Protein AF-A0A2H0DFJ1-F1 (afdb_monomer)

Secondary structure (DSSP, 8-state):
------SSPP-TTTHHHHHHHHHHHHHHHHHHHHHHHHSS--TTS--S-HHHHHHHHHHHHHHHHHHHHHHHHHHHHT-

pLDDT: mean 72.93, std 12.31, range [41.59, 93.12]

Structure (mmCIF, N/CA/C/O backbone):
data_AF-A0A2H0DFJ1-F1
#
_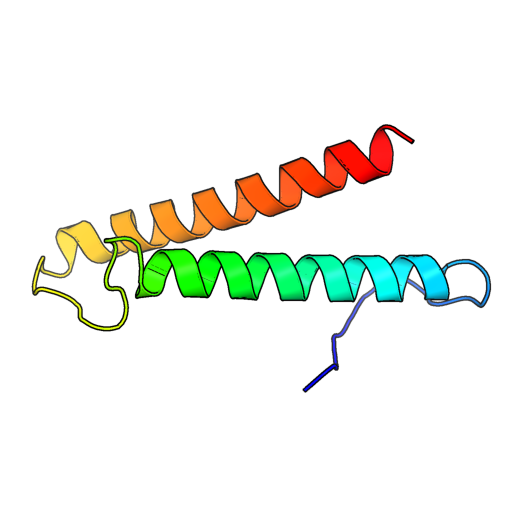entry.id   AF-A0A2H0DFJ1-F1
#
loop_
_atom_site.group_PDB
_atom_site.id
_atom_site.type_symbol
_atom_site.label_atom_id
_atom_site.label_alt_id
_atom_site.label_comp_id
_atom_site.label_asym_id
_atom_site.label_entity_id
_atom_site.label_seq_id
_atom_site.pdbx_PDB_ins_code
_atom_site.Cartn_x
_atom_site.Cartn_y
_atom_site.Cartn_z
_atom_site.occupancy
_atom_site.B_iso_or_equiv
_atom_site.auth_seq_id
_atom_site.auth_comp_id
_atom_site.auth_asym_id
_atom_site.auth_atom_id
_atom_site.pdbx_PDB_model_num
ATOM 1 N N . MET A 1 1 ? -15.694 -0.945 -4.599 1.00 46.62 1 MET A N 1
ATOM 2 C CA . MET A 1 1 ? -15.536 -2.292 -4.012 1.00 46.62 1 MET A CA 1
ATOM 3 C C . MET A 1 1 ? -14.615 -2.129 -2.805 1.00 46.62 1 MET A C 1
ATOM 5 O O . MET A 1 1 ? -13.467 -1.777 -3.009 1.00 46.62 1 MET A O 1
ATOM 9 N N . ASN A 1 2 ? -15.134 -2.216 -1.573 1.00 62.91 2 ASN A N 1
ATOM 10 C CA . ASN A 1 2 ? -14.395 -1.906 -0.328 1.00 62.91 2 ASN A CA 1
ATOM 11 C C . ASN A 1 2 ? -14.411 -3.114 0.625 1.00 62.91 2 ASN A C 1
ATOM 13 O O . ASN A 1 2 ? -14.807 -2.989 1.779 1.00 62.91 2 ASN A O 1
ATOM 17 N N . SER A 1 3 ? -14.079 -4.300 0.122 1.00 75.12 3 SER A N 1
ATOM 18 C CA . SER A 1 3 ? -14.017 -5.520 0.931 1.00 75.12 3 SER A CA 1
ATOM 19 C C . SER A 1 3 ? -12.599 -6.078 0.878 1.00 75.12 3 SER A C 1
ATOM 21 O O . SER A 1 3 ? -11.983 -6.084 -0.187 1.00 75.12 3 SER A O 1
ATOM 23 N N . TRP A 1 4 ? -12.075 -6.493 2.028 1.00 75.00 4 TRP A N 1
ATOM 24 C CA . TRP A 1 4 ? -10.792 -7.173 2.171 1.00 75.00 4 TRP A CA 1
ATOM 25 C C . TRP A 1 4 ? -10.906 -8.236 3.264 1.00 75.00 4 TRP A C 1
ATOM 27 O O . TRP A 1 4 ? -11.753 -8.137 4.152 1.00 75.00 4 TRP A O 1
ATOM 37 N N . VAL A 1 5 ? -10.047 -9.247 3.186 1.00 84.56 5 VAL A N 1
ATOM 38 C CA . VAL A 1 5 ? -9.968 -10.344 4.155 1.00 84.56 5 VAL A CA 1
ATOM 39 C C . VAL A 1 5 ? -8.704 -10.151 4.990 1.00 84.56 5 VAL A C 1
ATOM 41 O O . VAL A 1 5 ? -7.695 -9.670 4.476 1.00 84.56 5 VAL A O 1
ATOM 44 N N . THR A 1 6 ? -8.774 -10.457 6.283 1.00 86.19 6 THR A N 1
ATOM 45 C CA . THR A 1 6 ? -7.643 -10.368 7.215 1.00 86.19 6 THR A CA 1
ATOM 46 C C . THR A 1 6 ? -7.727 -11.495 8.235 1.00 86.19 6 THR A C 1
ATOM 48 O O . THR A 1 6 ? -8.824 -11.840 8.673 1.00 86.19 6 THR A O 1
ATOM 51 N N . ASP A 1 7 ? -6.573 -12.031 8.630 1.00 91.31 7 ASP A N 1
ATOM 52 C CA . ASP A 1 7 ? -6.446 -13.008 9.719 1.00 91.31 7 ASP A CA 1
ATOM 53 C C . ASP A 1 7 ? -6.391 -12.335 11.106 1.00 91.31 7 ASP A C 1
ATOM 55 O O . ASP A 1 7 ? -6.403 -13.001 12.141 1.00 91.31 7 ASP A O 1
ATOM 59 N N . ILE A 1 8 ? -6.338 -10.998 11.150 1.00 88.88 8 ILE A N 1
ATOM 60 C CA . ILE A 1 8 ? -6.339 -10.224 12.395 1.00 88.88 8 ILE A CA 1
ATOM 61 C C . ILE A 1 8 ? -7.749 -10.234 12.995 1.00 88.88 8 ILE A C 1
ATOM 63 O O . ILE A 1 8 ? -8.715 -9.812 12.356 1.00 88.88 8 ILE A O 1
ATOM 67 N N . MET A 1 9 ? -7.864 -10.657 14.257 1.00 91.56 9 MET A N 1
ATOM 68 C CA . MET A 1 9 ? -9.134 -10.633 14.981 1.00 91.56 9 MET A CA 1
ATOM 69 C C . MET A 1 9 ? -9.619 -9.190 15.174 1.00 91.56 9 MET A C 1
ATOM 71 O O . MET A 1 9 ? -8.929 -8.359 15.766 1.00 91.56 9 MET A O 1
ATOM 75 N N . LEU A 1 10 ? -10.825 -8.895 14.689 1.00 89.81 10 LEU A N 1
ATOM 76 C CA . LEU A 1 10 ? -11.419 -7.564 14.784 1.00 89.81 10 LEU A CA 1
ATOM 77 C C . LEU A 1 10 ? -12.110 -7.360 16.137 1.00 89.81 10 LEU A C 1
ATOM 79 O O . LEU A 1 10 ? -12.914 -8.185 16.571 1.00 89.81 10 LEU A O 1
ATOM 83 N N . SER A 1 11 ? -11.835 -6.225 16.771 1.00 92.25 11 SER A N 1
ATOM 84 C CA . SER A 1 11 ? -12.445 -5.774 18.021 1.00 92.25 11 SER A CA 1
ATOM 85 C C . SER A 1 11 ? -12.859 -4.301 17.909 1.00 92.25 11 SER A C 1
ATOM 87 O O . SER A 1 11 ? -12.487 -3.600 16.965 1.00 92.25 11 SER A O 1
ATOM 89 N N . LYS A 1 12 ? -13.653 -3.792 18.860 1.00 93.12 12 LYS A N 1
ATOM 90 C CA . LYS A 1 12 ? -14.104 -2.385 18.824 1.00 93.12 12 LYS A CA 1
ATOM 91 C C . LYS A 1 12 ? -12.946 -1.395 18.963 1.00 93.12 12 LYS A C 1
ATOM 93 O O . LYS A 1 12 ? -13.059 -0.256 18.516 1.00 93.12 12 LYS A O 1
ATOM 98 N N . GLU A 1 13 ? -11.854 -1.841 19.565 1.00 91.75 13 GLU A N 1
ATOM 99 C CA . GLU A 1 13 ? -10.660 -1.055 19.834 1.00 91.75 13 GLU A CA 1
ATOM 100 C C . GLU A 1 13 ? -9.783 -0.939 18.581 1.00 91.75 13 GLU A C 1
ATOM 102 O O . GLU A 1 1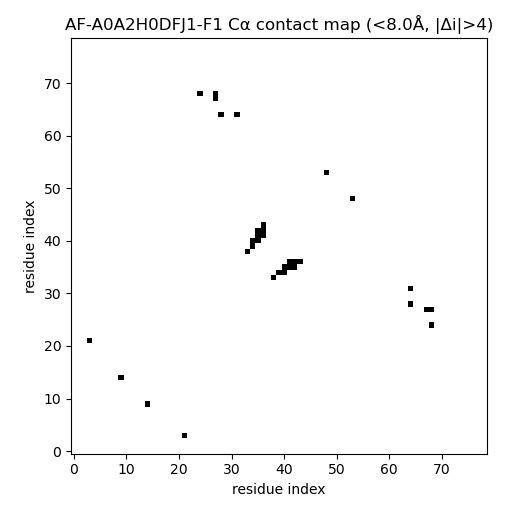3 ? -9.293 0.147 18.292 1.00 91.75 13 GLU A O 1
ATOM 107 N N . ASN A 1 14 ? -9.646 -2.013 17.790 1.00 88.81 14 ASN A N 1
ATOM 108 C CA . ASN A 1 14 ? -8.747 -2.041 16.629 1.00 88.81 14 ASN A CA 1
ATOM 109 C C . ASN A 1 14 ? -9.429 -1.742 15.281 1.00 88.81 14 ASN A C 1
ATOM 111 O O . ASN A 1 14 ? -8.751 -1.468 14.288 1.00 88.81 14 ASN A O 1
ATOM 115 N N . ILE A 1 15 ? -10.766 -1.756 15.222 1.00 90.00 15 ILE A N 1
ATOM 116 C CA . ILE A 1 15 ? -11.494 -1.626 13.953 1.00 90.00 15 ILE A CA 1
ATOM 117 C C . ILE A 1 15 ? -11.225 -0.289 13.251 1.00 90.00 15 ILE A C 1
ATOM 119 O O . ILE A 1 15 ? -11.154 -0.239 12.023 1.00 90.00 15 ILE A O 1
ATOM 123 N N . LYS A 1 16 ? -11.037 0.798 14.011 1.00 90.00 16 LYS A N 1
ATOM 124 C CA . LYS A 1 16 ? -10.733 2.122 13.445 1.00 90.00 16 LYS A CA 1
ATOM 125 C C . LYS A 1 16 ? -9.386 2.124 12.730 1.00 90.00 16 LYS A C 1
ATOM 127 O O . LYS A 1 16 ? -9.303 2.588 11.591 1.00 90.00 16 LYS A O 1
ATOM 132 N N . ASP A 1 17 ? -8.369 1.557 13.366 1.00 87.19 17 ASP A N 1
ATOM 133 C CA . ASP A 1 17 ? -7.026 1.473 12.797 1.00 87.19 17 ASP A CA 1
ATOM 134 C C . ASP A 1 17 ? -6.991 0.502 11.620 1.00 87.19 17 ASP A C 1
ATOM 136 O O . ASP A 1 17 ? -6.367 0.790 10.601 1.00 87.19 17 ASP A O 1
ATOM 140 N N . MET A 1 18 ? -7.765 -0.585 11.682 1.00 88.69 18 MET A N 1
ATOM 141 C CA . MET A 1 18 ? -7.877 -1.536 10.579 1.00 88.69 18 MET A CA 1
ATOM 142 C C . MET A 1 18 ? -8.525 -0.936 9.333 1.00 88.69 18 MET A C 1
ATOM 144 O O . MET A 1 18 ? -8.039 -1.138 8.218 1.00 88.69 18 MET A O 1
ATOM 148 N N . VAL A 1 19 ? -9.587 -0.146 9.501 1.00 88.00 19 VAL A N 1
ATOM 149 C CA . VAL A 1 19 ? -10.206 0.582 8.385 1.00 88.00 19 VAL A CA 1
ATOM 150 C C . VAL A 1 19 ? -9.244 1.625 7.818 1.00 88.00 19 VAL A C 1
ATOM 152 O O . VAL A 1 19 ? -9.143 1.759 6.596 1.00 88.00 19 VAL A O 1
ATOM 155 N N . ARG A 1 20 ? -8.502 2.338 8.675 1.00 86.94 20 ARG A N 1
ATOM 156 C CA . ARG A 1 20 ? -7.489 3.306 8.236 1.00 86.94 20 ARG A CA 1
ATOM 157 C C . ARG A 1 20 ? -6.380 2.626 7.435 1.00 86.94 20 ARG A C 1
ATOM 159 O O . ARG A 1 20 ? -6.078 3.085 6.337 1.00 86.94 20 ARG A O 1
ATOM 166 N N . ALA A 1 21 ? -5.848 1.510 7.925 1.00 84.50 21 ALA A N 1
ATOM 167 C CA . ALA A 1 21 ? -4.845 0.711 7.231 1.00 84.50 21 ALA A CA 1
ATOM 168 C C . ALA A 1 21 ? -5.355 0.212 5.868 1.00 84.50 21 ALA A C 1
ATOM 170 O O . ALA A 1 21 ? -4.674 0.388 4.859 1.00 84.50 21 ALA A O 1
ATOM 171 N N . GLY A 1 22 ? -6.583 -0.317 5.803 1.00 85.94 22 GLY A N 1
ATOM 172 C CA . GLY A 1 22 ? -7.201 -0.755 4.546 1.00 85.94 22 GLY A CA 1
ATOM 173 C C . GLY A 1 22 ? -7.356 0.378 3.523 1.00 85.94 22 GLY A C 1
ATOM 174 O O . GLY A 1 22 ? -7.071 0.196 2.339 1.00 85.94 22 GLY A O 1
ATOM 175 N N . ARG A 1 23 ? -7.740 1.580 3.975 1.00 86.12 23 ARG A N 1
ATOM 176 C CA . ARG A 1 23 ? -7.847 2.776 3.120 1.00 86.12 23 ARG A CA 1
ATOM 177 C C . ARG A 1 23 ? -6.487 3.294 2.663 1.00 86.12 23 ARG A C 1
ATOM 179 O O . ARG A 1 23 ? -6.368 3.693 1.507 1.00 86.12 23 ARG A O 1
ATOM 186 N N . CYS A 1 24 ? -5.483 3.272 3.537 1.00 83.88 24 CYS A N 1
ATOM 187 C CA . CYS A 1 24 ? -4.105 3.591 3.176 1.00 83.88 24 CYS A CA 1
ATOM 188 C C . CYS A 1 24 ? -3.594 2.623 2.107 1.00 83.88 24 CYS A C 1
ATOM 190 O O . CYS A 1 24 ? -3.147 3.088 1.065 1.00 83.88 24 CYS A O 1
ATOM 192 N N . ARG A 1 25 ? -3.759 1.306 2.297 1.00 83.69 25 ARG A N 1
ATOM 193 C CA . ARG A 1 25 ? -3.367 0.292 1.305 1.00 83.69 25 ARG A CA 1
ATOM 194 C C . ARG A 1 25 ? -4.013 0.545 -0.055 1.00 83.69 25 ARG A C 1
ATOM 196 O O . ARG A 1 25 ? -3.308 0.618 -1.054 1.00 83.69 25 ARG A O 1
ATOM 203 N N . TRP A 1 26 ? -5.329 0.762 -0.081 1.00 84.75 26 TRP A N 1
ATOM 204 C CA . TRP A 1 26 ? -6.045 1.062 -1.323 1.00 84.75 26 TRP A CA 1
ATOM 205 C C . TRP A 1 26 ? -5.518 2.325 -2.013 1.00 84.75 26 TRP A C 1
ATOM 207 O O . TRP A 1 26 ? -5.347 2.337 -3.228 1.00 84.75 26 TRP A O 1
ATOM 217 N N . LYS A 1 27 ? -5.240 3.390 -1.248 1.00 82.75 27 LYS A N 1
ATOM 218 C CA . LYS A 1 27 ? -4.713 4.641 -1.802 1.00 82.75 27 LYS A CA 1
ATOM 219 C C . LYS A 1 27 ? -3.325 4.444 -2.419 1.00 82.75 27 LYS A C 1
ATOM 221 O O . LYS A 1 27 ? -3.114 4.914 -3.531 1.00 82.75 27 LYS A O 1
ATOM 226 N N . ILE A 1 28 ? -2.425 3.725 -1.743 1.00 79.31 28 ILE A N 1
ATOM 227 C CA . ILE A 1 28 ? -1.091 3.394 -2.273 1.00 79.31 28 ILE A CA 1
ATOM 228 C C . ILE A 1 28 ? -1.217 2.590 -3.562 1.00 79.31 28 ILE A C 1
ATOM 230 O O . ILE A 1 28 ? -0.570 2.926 -4.546 1.00 79.31 28 ILE A O 1
ATOM 234 N N . GLU A 1 29 ? -2.037 1.534 -3.557 1.00 77.19 29 GLU A N 1
ATOM 235 C CA . GLU A 1 29 ? -2.245 0.691 -4.734 1.00 77.19 29 GLU A CA 1
ATOM 236 C C . GLU A 1 29 ? -2.728 1.539 -5.907 1.00 77.19 29 GLU A C 1
ATOM 238 O O . GLU A 1 29 ? -2.135 1.478 -6.978 1.00 77.19 29 GLU A O 1
ATOM 243 N N . ASN A 1 30 ? -3.723 2.402 -5.698 1.00 81.50 30 ASN A N 1
ATOM 244 C CA . ASN A 1 30 ? -4.240 3.264 -6.757 1.00 81.50 30 ASN A CA 1
ATOM 245 C C . ASN A 1 30 ? -3.242 4.321 -7.245 1.00 81.50 30 ASN A C 1
ATOM 247 O O . ASN A 1 30 ? -3.146 4.546 -8.448 1.00 81.50 30 ASN A O 1
ATOM 251 N N . GLU A 1 31 ? -2.514 4.991 -6.350 1.00 81.81 31 GLU A N 1
ATOM 252 C CA . GLU A 1 31 ? -1.508 5.987 -6.746 1.00 81.81 31 GLU A CA 1
ATOM 253 C C . GLU A 1 31 ? -0.328 5.328 -7.468 1.00 81.81 31 GLU A C 1
ATOM 255 O O . GLU A 1 31 ? 0.155 5.858 -8.471 1.00 81.81 31 GLU A O 1
ATOM 260 N N . CYS A 1 32 ? 0.082 4.138 -7.023 1.00 72.75 32 CYS A N 1
ATOM 261 C CA . CYS A 1 32 ? 1.074 3.317 -7.703 1.00 72.75 32 CYS A CA 1
ATOM 262 C C . CYS A 1 32 ? 0.567 2.896 -9.087 1.00 72.75 32 CYS A C 1
ATOM 264 O O . CYS A 1 32 ? 1.218 3.213 -10.074 1.00 72.75 32 CYS A O 1
ATOM 266 N N . PHE A 1 33 ? -0.626 2.304 -9.201 1.00 73.06 33 PHE A N 1
ATOM 267 C CA . PHE A 1 33 ? -1.218 1.952 -10.496 1.00 73.06 33 PHE A CA 1
ATOM 268 C C . PHE A 1 33 ? -1.324 3.159 -11.429 1.00 73.06 33 PHE A C 1
ATOM 270 O O . PHE A 1 33 ? -0.972 3.050 -12.598 1.00 73.06 33 PHE A O 1
ATOM 277 N N . ASN A 1 34 ? -1.743 4.324 -10.930 1.00 78.25 34 ASN A N 1
ATOM 278 C CA . ASN A 1 34 ? -1.798 5.540 -11.740 1.00 78.25 34 ASN A CA 1
ATOM 279 C C . ASN A 1 34 ? -0.414 6.010 -12.195 1.00 78.25 34 ASN A C 1
ATOM 281 O O . ASN A 1 34 ? -0.292 6.482 -13.322 1.00 78.25 34 ASN A O 1
ATOM 285 N N . THR A 1 35 ? 0.609 5.877 -11.351 1.00 75.50 35 THR A N 1
ATOM 286 C CA . THR A 1 35 ? 2.003 6.200 -11.690 1.00 75.50 35 THR A CA 1
ATOM 287 C C . THR A 1 35 ? 2.525 5.253 -12.765 1.00 75.50 35 THR A C 1
ATOM 289 O O . THR A 1 35 ? 3.058 5.696 -13.777 1.00 75.50 35 THR A O 1
ATOM 292 N N . LEU A 1 36 ? 2.297 3.953 -12.597 1.00 68.62 36 LEU A N 1
ATOM 293 C CA . LEU A 1 36 ? 2.717 2.934 -13.555 1.00 68.62 36 LEU A CA 1
ATOM 294 C C . LEU A 1 36 ? 2.017 3.073 -14.907 1.00 68.62 36 LEU A C 1
ATOM 296 O O . LEU A 1 36 ? 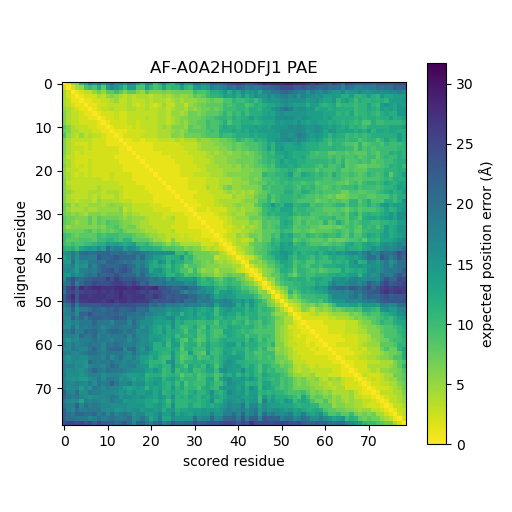2.618 2.813 -15.943 1.00 68.62 36 LEU A O 1
ATOM 300 N N . LYS A 1 37 ? 0.755 3.500 -14.902 1.00 67.31 37 LYS A N 1
ATOM 301 C CA . LYS A 1 37 ? -0.015 3.722 -16.124 1.00 67.31 37 LYS A CA 1
ATOM 302 C C . LYS A 1 37 ? 0.340 5.031 -16.820 1.00 67.31 37 LYS A C 1
ATOM 304 O O . LYS A 1 37 ? 0.472 5.033 -18.026 1.00 67.31 37 LYS A O 1
ATOM 309 N N . ASN A 1 38 ? 0.493 6.134 -16.080 1.00 71.31 38 ASN A N 1
ATOM 310 C CA . ASN A 1 38 ? 0.495 7.478 -16.678 1.00 71.31 38 ASN A CA 1
ATOM 311 C C . ASN A 1 38 ? 1.810 8.260 -16.520 1.00 71.31 38 ASN A C 1
ATOM 313 O O . ASN A 1 38 ? 1.936 9.337 -17.096 1.00 71.31 38 ASN A O 1
ATOM 317 N N . GLN A 1 39 ? 2.777 7.792 -15.722 1.00 65.44 39 GLN A N 1
ATOM 318 C CA . GLN A 1 39 ? 4.048 8.499 -15.479 1.00 65.44 39 GLN A CA 1
ATOM 319 C C . GLN A 1 39 ? 5.257 7.797 -16.118 1.00 65.44 39 GLN A C 1
ATOM 321 O O . GLN A 1 39 ? 6.347 7.781 -15.550 1.00 65.44 39 GLN A O 1
ATOM 326 N N . GLY A 1 40 ? 5.076 7.241 -17.320 1.00 58.59 40 GLY A N 1
ATOM 327 C CA . GLY A 1 40 ? 6.184 6.816 -18.187 1.00 58.59 40 GLY A CA 1
ATOM 328 C C . GLY A 1 40 ? 6.542 5.331 -18.159 1.00 58.59 40 GLY A C 1
ATOM 329 O O . GLY A 1 40 ? 7.495 4.947 -18.825 1.00 58.59 40 GLY A O 1
ATOM 330 N N . TYR A 1 41 ? 5.796 4.501 -17.424 1.00 58.66 41 TYR A N 1
ATOM 331 C CA . TYR A 1 41 ? 5.906 3.039 -17.532 1.00 58.66 41 TYR A CA 1
ATOM 332 C C . TYR A 1 41 ? 4.884 2.423 -18.496 1.00 58.66 41 TYR A C 1
ATOM 334 O O . TYR A 1 41 ? 5.052 1.257 -18.839 1.00 58.66 41 TYR A O 1
ATOM 342 N N . ASP A 1 42 ? 3.845 3.179 -18.884 1.00 64.38 42 ASP A N 1
ATOM 343 C CA . ASP A 1 42 ? 2.803 2.819 -19.861 1.00 64.38 42 ASP A CA 1
ATOM 344 C C . ASP A 1 42 ? 2.375 1.342 -19.803 1.00 64.38 42 ASP A C 1
ATOM 346 O O . ASP A 1 42 ? 2.154 0.694 -20.815 1.00 64.38 42 ASP A O 1
ATOM 350 N N . ILE A 1 43 ? 2.209 0.779 -18.597 1.00 63.84 43 ILE A N 1
ATOM 351 C CA . ILE A 1 43 ? 1.974 -0.670 -18.416 1.00 63.84 43 ILE A CA 1
ATOM 352 C C . ILE A 1 43 ? 0.671 -1.184 -19.058 1.00 63.84 43 ILE A C 1
ATOM 354 O O . ILE A 1 43 ? 0.414 -2.387 -19.057 1.00 63.84 43 ILE A O 1
ATOM 358 N N . GLU A 1 44 ? -0.183 -0.282 -19.553 1.00 61.72 44 GLU A N 1
ATOM 359 C CA . GLU A 1 44 ? -1.361 -0.626 -20.354 1.00 61.72 44 GLU A CA 1
ATOM 360 C C . GLU A 1 44 ? -0.991 -1.084 -21.773 1.00 61.72 44 GLU A C 1
ATOM 362 O O . GLU A 1 44 ? -1.786 -1.772 -22.412 1.00 61.72 44 GLU A O 1
ATOM 367 N N . HIS A 1 45 ? 0.209 -0.746 -22.249 1.00 59.84 45 HIS A N 1
ATOM 368 C CA . HIS A 1 45 ? 0.797 -1.222 -23.492 1.00 59.84 45 HIS A CA 1
ATOM 369 C C . HIS A 1 45 ? 2.157 -1.865 -23.212 1.00 59.84 45 HIS A C 1
ATOM 371 O O . HIS A 1 45 ? 3.103 -1.246 -22.741 1.00 59.84 45 HIS A O 1
ATOM 377 N N . ASN A 1 46 ? 2.275 -3.154 -23.524 1.00 57.62 46 ASN A N 1
ATOM 378 C CA . ASN A 1 46 ? 3.588 -3.775 -23.599 1.00 57.62 46 ASN A CA 1
ATOM 379 C C . ASN A 1 46 ? 4.214 -3.346 -24.933 1.00 57.62 46 ASN A C 1
ATOM 381 O O . ASN A 1 46 ? 3.861 -3.915 -25.965 1.00 57.62 46 ASN A O 1
ATOM 385 N N . ASP A 1 47 ? 5.131 -2.373 -24.917 1.00 57.78 47 ASP A N 1
ATOM 386 C CA . ASP A 1 47 ? 5.857 -1.856 -26.099 1.00 57.78 47 ASP A CA 1
ATOM 387 C C . ASP A 1 47 ? 6.766 -2.896 -26.801 1.00 57.78 47 ASP A C 1
ATOM 389 O O . ASP A 1 47 ? 7.625 -2.566 -27.617 1.00 57.78 47 ASP A O 1
ATOM 393 N N . GLY A 1 48 ? 6.574 -4.190 -26.531 1.00 51.44 48 GLY A N 1
ATOM 394 C CA . GLY A 1 48 ? 7.165 -5.266 -27.317 1.00 51.44 48 GLY A CA 1
ATOM 395 C C . GLY A 1 48 ? 8.600 -5.615 -26.932 1.00 51.44 48 GLY A C 1
ATOM 396 O O . GLY A 1 48 ? 9.333 -6.144 -27.761 1.00 51.44 48 GLY A O 1
ATOM 397 N N . HIS A 1 49 ? 9.009 -5.409 -25.676 1.00 57.16 49 HIS A N 1
ATOM 398 C CA . HIS A 1 49 ? 10.355 -5.771 -25.197 1.00 57.16 49 HIS A CA 1
ATOM 399 C C . HIS A 1 49 ? 10.630 -7.289 -25.066 1.00 57.16 49 HIS A C 1
ATOM 401 O O . HIS A 1 49 ? 11.665 -7.678 -24.522 1.00 57.16 49 HIS A O 1
ATOM 407 N N . GLY A 1 50 ? 9.743 -8.150 -25.579 1.00 57.97 50 GLY A N 1
ATOM 408 C CA . GLY A 1 50 ? 9.862 -9.610 -25.500 1.00 57.97 50 GLY A CA 1
ATOM 409 C C . GLY A 1 50 ? 9.711 -10.167 -24.076 1.00 57.97 50 GLY A C 1
ATOM 410 O O . GLY A 1 50 ? 9.603 -9.425 -23.099 1.00 57.97 50 GLY A O 1
ATOM 411 N N . GLU A 1 51 ? 9.692 -11.497 -23.938 1.00 58.66 51 GLU A N 1
ATOM 412 C CA . GLU A 1 51 ? 9.577 -12.155 -22.623 1.00 58.66 51 GLU A CA 1
ATOM 413 C C . GLU A 1 51 ? 10.820 -11.974 -21.732 1.00 58.66 51 GLU A C 1
ATOM 415 O O . GLU A 1 51 ? 10.710 -12.084 -20.512 1.00 58.66 51 GLU A O 1
ATOM 420 N N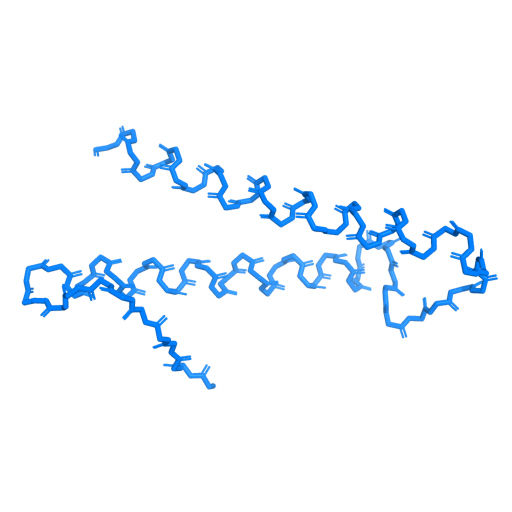 . GLU A 1 52 ? 11.984 -11.633 -22.303 1.00 59.91 52 GLU A N 1
ATOM 421 C CA . GLU A 1 52 ? 13.246 -11.506 -21.554 1.00 59.91 52 GLU A CA 1
ATOM 422 C C . GLU A 1 52 ? 13.188 -10.454 -20.437 1.00 59.91 52 GLU A C 1
ATOM 424 O O . GLU A 1 52 ? 13.728 -10.676 -19.354 1.00 59.91 52 GLU A O 1
ATOM 429 N N . ASN A 1 53 ? 12.496 -9.331 -20.659 1.00 64.75 53 ASN A N 1
ATOM 430 C CA . ASN A 1 53 ? 12.438 -8.225 -19.695 1.00 64.75 53 ASN A CA 1
ATOM 431 C C . ASN A 1 53 ? 11.104 -8.137 -18.940 1.00 64.75 53 ASN A C 1
ATOM 433 O O . ASN A 1 53 ? 10.975 -7.340 -18.009 1.00 64.75 53 ASN A O 1
ATOM 437 N N . LEU A 1 54 ? 10.118 -8.974 -19.283 1.00 67.50 54 LEU A N 1
ATOM 438 C CA . LEU A 1 54 ? 8.803 -8.975 -18.635 1.00 67.50 54 LEU A CA 1
ATOM 439 C C . LEU A 1 54 ? 8.915 -9.288 -17.135 1.00 67.50 54 LEU A C 1
ATOM 441 O O . LEU A 1 54 ? 8.310 -8.610 -16.304 1.00 67.50 54 LEU A O 1
ATOM 445 N N . SER A 1 55 ? 9.749 -10.269 -16.791 1.00 67.81 55 SER A N 1
ATOM 446 C CA . SER A 1 55 ? 10.036 -10.662 -15.407 1.00 67.81 55 SER A CA 1
ATOM 447 C C . SER A 1 55 ? 10.731 -9.547 -14.622 1.00 67.81 55 SER A C 1
ATOM 449 O O . SER A 1 55 ? 10.426 -9.330 -13.451 1.00 67.81 55 SER A O 1
ATOM 451 N N . TYR A 1 56 ? 11.637 -8.809 -15.270 1.00 71.00 56 TYR A N 1
ATOM 452 C CA . TYR A 1 56 ? 12.356 -7.695 -14.654 1.00 71.00 56 TYR A CA 1
ATOM 453 C C . TYR A 1 56 ? 11.437 -6.493 -14.412 1.00 71.00 56 TYR A C 1
ATOM 455 O O . TYR A 1 56 ? 11.452 -5.915 -13.326 1.00 71.00 56 TYR A O 1
ATOM 463 N N . ASN A 1 57 ? 10.559 -6.180 -15.367 1.00 71.94 57 ASN A N 1
ATOM 464 C CA . ASN A 1 57 ? 9.528 -5.163 -15.184 1.00 71.94 57 ASN A CA 1
ATOM 465 C C . ASN A 1 57 ? 8.572 -5.553 -14.051 1.00 71.94 57 ASN A C 1
ATOM 467 O O . ASN A 1 57 ? 8.414 -4.781 -13.111 1.00 71.94 57 ASN A O 1
ATOM 471 N N . MET A 1 58 ? 8.024 -6.774 -14.048 1.00 73.25 58 MET A N 1
ATOM 472 C CA . MET A 1 58 ? 7.185 -7.269 -12.943 1.00 73.25 58 MET A CA 1
ATOM 473 C C . MET A 1 58 ? 7.898 -7.215 -11.583 1.00 73.25 58 MET A C 1
ATOM 475 O O . MET A 1 58 ? 7.288 -6.841 -10.576 1.00 73.25 58 MET A O 1
ATOM 479 N N . TYR A 1 59 ? 9.195 -7.533 -11.542 1.00 75.50 59 TYR A N 1
ATOM 480 C CA . TYR A 1 59 ? 10.016 -7.398 -10.341 1.00 75.50 59 TYR A CA 1
ATOM 481 C C . TYR A 1 59 ? 10.117 -5.939 -9.873 1.00 75.50 59 TYR A C 1
ATOM 483 O O . TYR A 1 59 ? 9.866 -5.668 -8.699 1.00 75.50 59 TYR A O 1
ATOM 491 N N . LEU A 1 60 ? 10.417 -4.991 -10.767 1.00 75.56 60 LEU A N 1
ATOM 492 C CA . LEU A 1 60 ? 10.487 -3.564 -10.434 1.00 75.56 60 LEU A CA 1
ATOM 493 C C . LEU A 1 60 ? 9.145 -3.031 -9.915 1.00 75.56 60 LEU A C 1
ATOM 495 O O . LEU A 1 60 ? 9.120 -2.308 -8.917 1.00 75.56 60 LEU A O 1
ATOM 499 N N . LEU A 1 61 ? 8.028 -3.438 -10.528 1.00 72.50 61 LEU A N 1
ATOM 500 C CA . LEU A 1 61 ? 6.681 -3.086 -10.066 1.00 72.50 61 L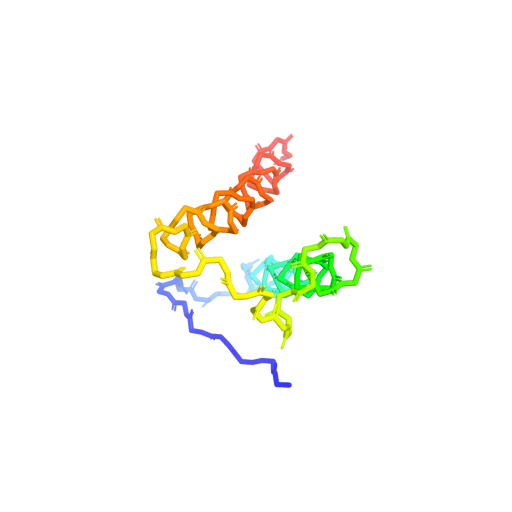EU A CA 1
ATOM 501 C C . LEU A 1 61 ? 6.411 -3.616 -8.648 1.00 72.50 61 LEU A C 1
ATOM 503 O O . LEU A 1 61 ? 5.937 -2.880 -7.779 1.00 72.50 61 LEU A O 1
ATOM 507 N N . THR A 1 62 ? 6.771 -4.875 -8.392 1.00 77.69 62 THR A N 1
ATOM 508 C CA . THR A 1 62 ? 6.598 -5.526 -7.082 1.00 77.69 62 THR A CA 1
ATOM 509 C C . THR A 1 62 ? 7.495 -4.894 -6.014 1.00 77.69 62 THR A C 1
ATOM 511 O O . THR A 1 62 ? 7.064 -4.677 -4.880 1.00 77.69 62 THR A O 1
ATOM 514 N N . PHE A 1 63 ? 8.729 -4.536 -6.373 1.00 78.19 63 PHE A N 1
ATOM 515 C CA . PHE A 1 63 ? 9.673 -3.867 -5.483 1.00 78.19 63 PHE A CA 1
ATOM 516 C C . PHE A 1 63 ? 9.202 -2.456 -5.097 1.00 78.19 63 PHE A C 1
ATOM 518 O O . PHE A 1 63 ? 9.235 -2.094 -3.919 1.00 78.19 63 PHE A O 1
ATOM 525 N N . MET A 1 64 ? 8.689 -1.677 -6.056 1.00 71.06 64 MET A N 1
ATOM 526 C CA . MET A 1 64 ? 8.099 -0.362 -5.776 1.00 71.06 64 MET A CA 1
ATOM 527 C C . MET A 1 64 ? 6.877 -0.463 -4.854 1.00 71.06 64 MET A C 1
ATOM 529 O O . MET A 1 64 ? 6.747 0.331 -3.919 1.00 71.06 64 MET A O 1
ATOM 533 N N . HIS A 1 65 ? 6.018 -1.468 -5.061 1.00 71.56 65 HIS A N 1
ATOM 534 C CA . HIS A 1 65 ? 4.888 -1.737 -4.171 1.00 71.56 65 HIS A CA 1
ATOM 535 C C . HIS A 1 65 ? 5.350 -2.047 -2.736 1.00 71.56 65 HIS A C 1
ATOM 537 O O . HIS A 1 65 ? 4.864 -1.435 -1.782 1.00 71.56 65 HIS A O 1
ATOM 543 N N . LEU A 1 66 ? 6.336 -2.937 -2.575 1.00 76.94 66 LEU A N 1
ATOM 544 C CA . LEU A 1 66 ? 6.893 -3.303 -1.269 1.00 76.94 66 LEU A CA 1
ATOM 545 C C . LEU A 1 66 ? 7.486 -2.093 -0.529 1.00 76.94 66 LEU A C 1
ATOM 547 O O . LEU A 1 66 ? 7.237 -1.921 0.665 1.00 76.94 66 LEU A O 1
ATOM 551 N N . MET A 1 67 ? 8.225 -1.228 -1.230 1.00 73.44 67 MET A N 1
ATOM 552 C CA . MET A 1 67 ? 8.795 -0.009 -0.644 1.00 73.44 67 MET A CA 1
ATOM 553 C C . MET A 1 67 ? 7.718 0.964 -0.140 1.00 73.44 67 MET A C 1
ATOM 555 O O . MET A 1 67 ? 7.869 1.551 0.934 1.00 73.44 67 MET A O 1
ATOM 559 N N . GLY A 1 68 ? 6.615 1.120 -0.880 1.00 73.00 68 GLY A N 1
ATOM 560 C CA . GLY A 1 68 ? 5.489 1.963 -0.466 1.00 73.00 68 GLY A CA 1
ATOM 561 C C . GLY A 1 68 ? 4.795 1.449 0.798 1.00 73.00 68 GLY A C 1
ATOM 562 O O . GLY A 1 68 ? 4.465 2.229 1.692 1.00 73.00 68 GLY A O 1
ATOM 563 N N . VAL A 1 69 ? 4.632 0.128 0.910 1.00 69.81 69 VAL A N 1
ATOM 564 C CA . VAL A 1 69 ? 4.078 -0.522 2.108 1.00 69.81 69 VAL A CA 1
ATOM 565 C C . VAL A 1 69 ? 5.029 -0.390 3.304 1.00 69.81 69 VAL A C 1
ATOM 567 O O . VAL A 1 69 ? 4.585 -0.043 4.399 1.00 69.81 69 VAL A O 1
ATOM 570 N N . ALA A 1 70 ? 6.334 -0.597 3.103 1.00 69.88 70 ALA A N 1
ATOM 571 C CA . ALA A 1 70 ? 7.341 -0.476 4.158 1.00 69.88 70 ALA A CA 1
ATOM 572 C C . ALA A 1 70 ? 7.395 0.939 4.763 1.00 69.88 70 ALA A C 1
ATOM 574 O O . ALA A 1 70 ? 7.448 1.074 5.984 1.00 69.88 70 ALA A O 1
ATOM 575 N N . ARG A 1 71 ? 7.297 1.984 3.927 1.00 69.56 71 ARG A N 1
ATOM 576 C CA . ARG A 1 71 ? 7.258 3.397 4.353 1.00 69.56 71 ARG A CA 1
ATOM 577 C C . ARG A 1 71 ? 6.103 3.680 5.322 1.00 69.56 71 ARG A C 1
ATOM 579 O O . ARG A 1 71 ? 6.290 4.324 6.349 1.00 69.56 71 ARG A O 1
ATOM 586 N N . LEU A 1 72 ? 4.914 3.168 5.021 1.00 62.91 72 LEU A N 1
ATOM 587 C CA . LEU A 1 72 ? 3.741 3.378 5.870 1.00 62.91 72 LEU A CA 1
ATOM 588 C C . LEU A 1 72 ? 3.764 2.529 7.140 1.00 62.91 72 LEU A C 1
ATOM 590 O O . LEU A 1 72 ? 3.289 2.990 8.172 1.00 62.91 72 LEU A O 1
ATOM 594 N N . LEU A 1 73 ? 4.352 1.331 7.100 1.00 59.00 73 LEU A N 1
ATOM 595 C CA . LEU A 1 73 ? 4.609 0.553 8.313 1.00 59.00 73 LEU A CA 1
ATOM 596 C C . LEU A 1 73 ? 5.573 1.287 9.251 1.00 59.00 73 LEU A C 1
ATOM 598 O O . LEU A 1 73 ? 5.313 1.339 10.449 1.00 59.00 73 LEU A O 1
ATOM 602 N N . THR A 1 74 ? 6.634 1.911 8.727 1.00 62.22 74 THR A N 1
ATOM 603 C CA . THR A 1 74 ? 7.516 2.750 9.552 1.00 62.22 74 THR A CA 1
ATOM 604 C C . THR A 1 74 ? 6.796 3.972 10.115 1.00 62.22 74 THR A C 1
ATOM 606 O O . THR A 1 74 ? 6.975 4.267 11.289 1.00 62.22 74 THR A O 1
ATOM 609 N N . ASP A 1 75 ? 5.929 4.634 9.344 1.00 62.69 75 ASP A N 1
ATOM 610 C CA . ASP A 1 75 ? 5.178 5.804 9.825 1.00 62.69 75 ASP A CA 1
ATOM 611 C C . ASP A 1 75 ? 4.130 5.441 10.899 1.00 62.69 75 ASP A C 1
ATOM 613 O O . ASP A 1 75 ? 3.833 6.244 11.785 1.00 62.69 75 ASP A O 1
ATOM 617 N N . VAL A 1 76 ? 3.567 4.228 10.839 1.00 57.28 76 VAL A N 1
ATOM 618 C CA . VAL A 1 76 ? 2.616 3.705 11.837 1.00 57.28 76 VAL A CA 1
ATOM 619 C C . VAL A 1 76 ? 3.324 3.218 13.104 1.00 57.28 76 VAL A C 1
ATOM 621 O O . VAL A 1 76 ? 2.784 3.408 14.184 1.00 57.28 76 VAL A O 1
ATOM 624 N N . LEU A 1 77 ? 4.514 2.617 12.996 1.00 49.78 77 LEU A N 1
ATOM 625 C CA . LEU A 1 77 ? 5.293 2.137 14.149 1.00 49.78 77 LEU A CA 1
ATOM 626 C C . LEU A 1 77 ? 6.133 3.235 14.824 1.00 49.78 77 LEU A C 1
ATOM 628 O O . LEU A 1 77 ? 6.584 3.049 15.951 1.00 49.78 77 LEU A O 1
ATOM 632 N N . ALA A 1 78 ? 6.366 4.360 14.143 1.00 54.97 78 ALA A N 1
ATOM 633 C CA . ALA A 1 78 ? 7.066 5.524 14.688 1.00 54.97 78 ALA A CA 1
ATOM 634 C C . ALA A 1 78 ? 6.175 6.444 15.551 1.00 54.97 78 ALA A C 1
ATOM 636 O O . ALA A 1 78 ? 6.661 7.480 16.005 1.00 54.97 78 ALA A O 1
ATOM 637 N N . ASN A 1 79 ? 4.903 6.085 15.777 1.00 41.59 79 ASN A N 1
ATOM 638 C CA . ASN A 1 79 ? 3.959 6.805 16.641 1.00 41.59 79 ASN A CA 1
ATOM 639 C C . ASN A 1 79 ? 3.429 5.922 17.771 1.00 41.59 79 ASN A C 1
ATOM 641 O O . ASN A 1 79 ? 3.067 4.760 17.486 1.00 41.59 79 ASN A O 1
#

Mean predicted aligned error: 10.41 Å

Radius of gyration: 16.16 Å; Cα contacts (8 Å, |Δi|>4): 17; chains: 1; bounding box: 29×22×47 Å

Foldseek 3Di:
DQDDDDPDDDDPVCVVVVSVLSVLLVVLVVVLVCCCCPVPVVVVDPPCPPPPCPVVSVVVSVVSSVVSNVVVVCVVVVD

Sequence (79 aa):
MNSWVTDIMLSKENIKDMVRAGRCRWKIENECFNTLKNQGYDIEHNDGHGEENLSYNMYLLTFMHLMGVARLLTDVLAN

Solvent-accessible surface area (backbone atoms only — not comparable to full-atom values): 4893 Å² total; per-residue (Å²): 139,94,81,86,89,74,94,70,86,82,44,92,82,51,44,64,59,50,53,49,50,54,51,50,52,51,49,52,53,50,54,49,50,49,41,40,44,71,68,81,60,36,67,88,54,82,91,66,76,56,76,84,46,48,61,56,52,55,47,53,54,52,51,54,51,50,53,57,54,50,53,52,50,51,62,58,70,74,102

=== Feature glossary ===
A reading guide for the features in this record.

Start from the sequence.

  · Sequence gives the chain of amino acids in standard one-letter code (A=alanine, C=cysteine, …, Y=tyrosine), read N→C. It is the only feature that is directly encoded by the gene; all structural features are derived from the folded form of this sequence.

Fold it, and you get atomic coordinates and the backbone conformation that goes with them.

  · Structure coordinates are given as an mmCIF _atom_site loop: one row per atom with element, residue name, chain id, sequ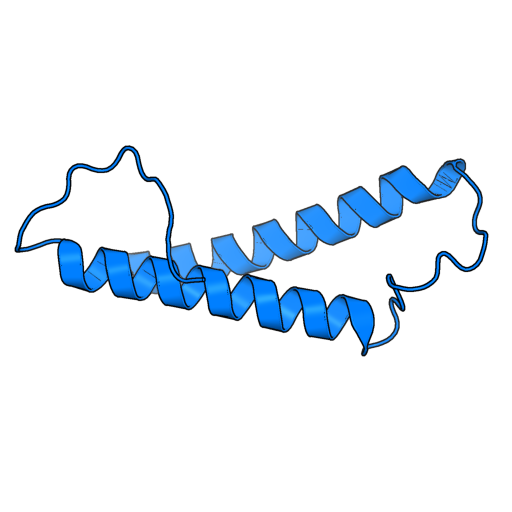ence number, and x/y/z position in Å. Only the four main-chain atoms per residue are included here; side chains are omitted to keep the record compact.

  · Backbone dihedral angles. Every residue except chain termini has a φ (preceding-C → N → Cα → C) and a ψ (N → Cα → C → next-N). They are reported in degrees following the IUPAC sign convention. Secondary structure is essentially a statement about which (φ, ψ) basin each residue occupies.

  · Eight-state secondary structure (DSSP): H is the canonical α-helix, G the 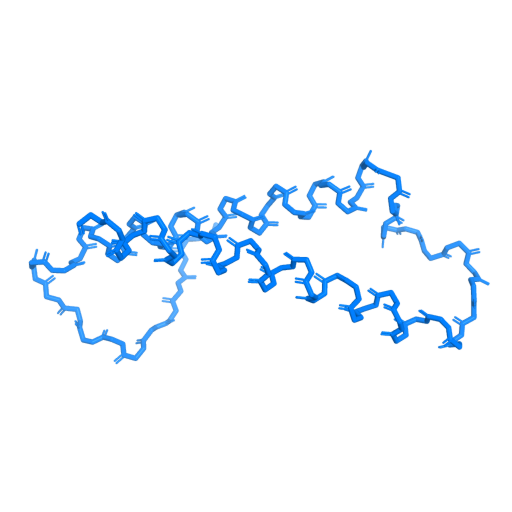tighter 3₁₀-helix, I the wider π-helix; E/B are β-structure, T and S are turns and bends, and '-' is everything else. DSSP derives these from the pattern of main-chain N–H···O=C hydrogen bonds, not from the sequence.

  · SS3 is a coarse helix/strand/coil call (letters a/b/c) made by the P-SEA algorithm from inter-Cα distances and dihedrals. It is less detailed than DSSP but needs only Cα positions.

Summarize the fold with a handful of shape descriptors and a per-residue structural alphabet.

  · Radius of gyration (Rg) is the root-mean-square distance of Cα atoms from their centroid — a single number for overall size and compactness. A globular domain of N residues has Rg ≈ 2.2·N^0.38 Å; an extended or disordered chain has a much larger Rg. The Cα contact count is the number of residue pairs whose Cα atoms are within 8 Å and are more than four positions apart in sequence — a standard proxy for tertiary packing density. The bounding box is the smallest axis-aligned box enclosing all Cα atoms.

  · 3Di is Foldseek's structural alphabet. Each residue is assigned one of twenty discrete states based on how its Cα sits relative to its spatial (not sequential) neighbors. Aligning 3Di strings finds structural homologs roughly as well as full 3D superposition, but orders of magnitude faster.

  · Solvent-accessible surface area (SASA) is the area in Å² traced out by the centre of a 1.4 Å probe sphere (a water molecule) rolled over the protein's van der Waals surface (Shrake–Rupley / Lee–Richards construction). Buried residues have near-zero SASA; fully exposed residues can exceed 200 Å². The total SASA scales roughly with the number of surface residues.

Ask how reliable the model is.

  · For AlphaFold models, the B-factor field carries pLDDT — the model's own estimate of local accuracy on a 0–100 scale. Regions with pLDDT<50 should be treated as essentially unmodeled; they often correspond to intrinsically disordered segments.

  · For experimental (PDB) structures, the B-factor (temperature factor) quantifies the positional spread of each atom in the crystal — a combinat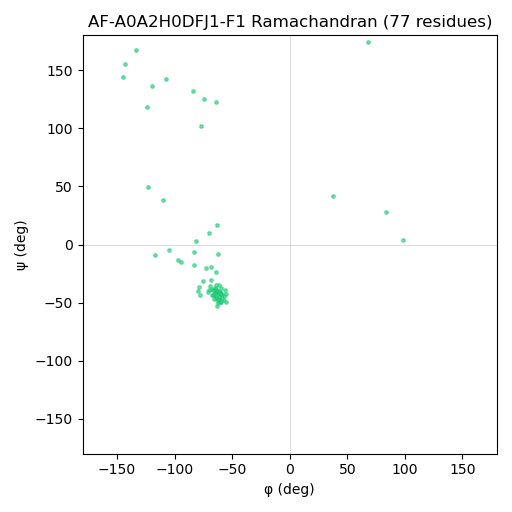ion of thermal vibration and static disorder — in units of Å². High B-factors mark flexible loops or poorly resolved regions; low B-factors mark the rigid, well-ordered core.

  · Predicted Aligned Error (PAE) is an AlphaFold confidence matrix: entry (i, j) is the expected error in the position of residue j, in ångströms, when the prediction is superimposed on the true structure at residue i. Low PAE within a block of residues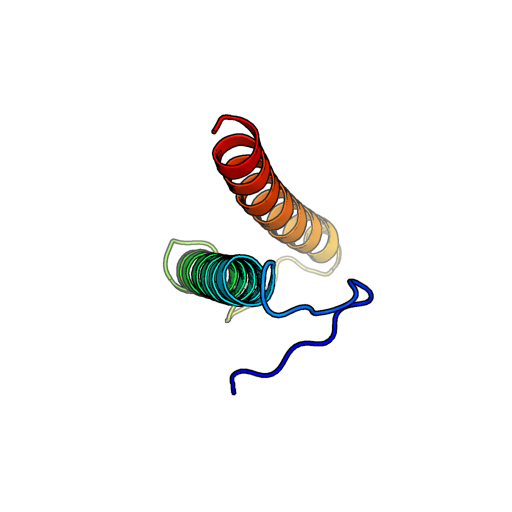 means that block is internally rigid and well-predicted; high PAE between two blocks means their relative placement is uncertain even if each block individually is confident.

Place it in context: what it resembles, what it is annotated as, and how it looks.

  · Structural nearest neighbors (via Foldseek easy-search vs the PDB). Reported per hit: target PDB id, E-value, and alignment TM-score. A TM-score above ~0.5 is the conventional threshold for 'same fold'.

  · Functional annotations link the protein to curated databases. InterPro entries identify conserved domains and families by matching the sequence against member-database signatures (Pfam, PROSITE, CDD, …). Gene Ontology (GO) terms describe molecular function, biological process, and cellular component in a controlled vocabulary. CATH places the structure in a hierarchical fold classification (Class/Architecture/Topology/Homologous-superfamily). The organism is the source species.

  · The contact map is a binary N×N matrix image: pixel (i, j) is dark where Cα_i and Cα_j are within 8 Å and |i−j|>4. Because the |i−j|>4 filter removes local helical contacts, off-diagonal stripes parallel to the main diagonal indicate parallel β-sheets; stripes perpendicular to it indicate antiparallel β-sheets. The Ramachandran plot scatters every residue's (φ, ψ) pair against the sterically allowed regions. The PAE heatmap renders the predicted-aligned-error matrix.

  · Six rendered views show the 3D structure from the faces of a cube — i.e. along ±x, ±y, ±z. Rendering representation is drawn randomly per protein from cartoon (secondary-structure ribbons), sticks (backbone bonds), or molecular surface; coloring is either N→C rainbow (blue at the N-terminus through red at the C-terminus) or one color per chain.